Protein AF-A0A519RT29-F1 (afdb_monomer)

Radius of gyration: 10.85 Å; Cα contacts (8 Å, |Δi|>4): 87; chains: 1; bounding box: 30×19×27 Å

Secondary structure (DSSP, 8-state):
-EEEEEGGGHHHHHHHHHHTT-EEEEEE-SSEEEEEEE--GGGHHHHHHHHHTSTTEEEE-----

Foldseek 3Di:
DKKKAAPVCVVVVVVLCVVQVWAWPDWDDDRITMTDTDDDPVCVVVSVVSVVPRPGMDDDDDDDD

Structure (mmCIF, N/CA/C/O backbone):
data_AF-A0A519RT29-F1
#
_entry.id   AF-A0A519RT29-F1
#
loop_
_atom_site.group_PDB
_atom_site.id
_atom_site.type_symbol
_atom_site.label_atom_id
_atom_site.label_alt_id
_atom_site.label_comp_id
_atom_site.label_asym_id
_atom_site.label_entity_id
_atom_site.label_seq_id
_atom_site.pdbx_PDB_ins_code
_atom_site.Cartn_x
_atom_site.Cartn_y
_atom_site.Cartn_z
_atom_site.occupancy
_atom_site.B_iso_or_equiv
_atom_site.auth_seq_id
_atom_site.auth_comp_id
_atom_site.auth_asym_id
_atom_site.auth_atom_id
_atom_site.pdbx_PDB_model_num
ATOM 1 N N . TYR A 1 1 ? -2.609 -1.809 7.159 1.00 95.75 1 TYR A N 1
ATOM 2 C CA . TYR A 1 1 ? -2.240 -2.602 5.966 1.00 95.75 1 TYR A CA 1
ATOM 3 C C . TYR A 1 1 ? -0.750 -2.462 5.712 1.00 95.75 1 TYR A C 1
ATOM 5 O O . TYR A 1 1 ? -0.135 -1.539 6.229 1.00 95.75 1 TYR A O 1
ATOM 13 N N . GLU A 1 2 ? -0.172 -3.385 4.954 1.00 96.62 2 GLU A N 1
ATOM 14 C CA . GLU A 1 2 ? 1.209 -3.336 4.479 1.00 96.62 2 GLU A CA 1
ATOM 15 C C . GLU A 1 2 ? 1.212 -3.439 2.955 1.00 96.62 2 GLU A C 1
ATOM 17 O O . GLU A 1 2 ? 0.501 -4.274 2.399 1.00 96.62 2 GLU A O 1
ATOM 22 N N . VAL A 1 3 ? 1.993 -2.597 2.286 1.00 97.12 3 VAL A N 1
ATOM 23 C CA . VAL A 1 3 ? 2.246 -2.685 0.849 1.00 97.12 3 VAL A CA 1
ATOM 24 C C . VAL A 1 3 ? 3.717 -3.000 0.617 1.00 97.12 3 VAL A C 1
ATOM 26 O O . VAL A 1 3 ? 4.586 -2.324 1.160 1.00 97.12 3 VAL A O 1
ATOM 29 N N . ASN A 1 4 ? 3.977 -4.033 -0.179 1.00 97.00 4 ASN A N 1
ATOM 30 C CA . ASN A 1 4 ? 5.304 -4.429 -0.639 1.00 97.00 4 ASN A CA 1
ATOM 31 C C . ASN A 1 4 ? 5.400 -4.146 -2.142 1.00 97.00 4 ASN A C 1
ATOM 33 O O . ASN A 1 4 ? 4.452 -4.448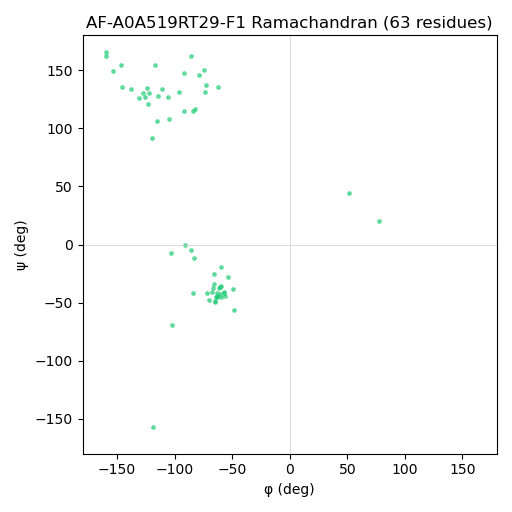 -2.869 1.00 97.00 4 ASN A O 1
ATOM 37 N N . PHE A 1 5 ? 6.489 -3.535 -2.597 1.00 95.62 5 PHE A N 1
ATOM 38 C CA . PHE A 1 5 ? 6.643 -3.053 -3.974 1.00 95.62 5 PHE A CA 1
ATOM 39 C C . PHE A 1 5 ? 8.122 -2.855 -4.334 1.00 95.62 5 PHE A C 1
ATOM 41 O O . PHE A 1 5 ? 8.960 -2.727 -3.441 1.00 95.62 5 PHE A O 1
ATOM 48 N N . ASP A 1 6 ? 8.445 -2.781 -5.624 1.00 94.44 6 ASP A N 1
ATOM 49 C CA . ASP A 1 6 ? 9.801 -2.455 -6.076 1.00 94.44 6 ASP A CA 1
ATOM 50 C C . ASP A 1 6 ? 10.005 -0.938 -6.155 1.00 94.44 6 ASP A C 1
ATOM 52 O O . ASP A 1 6 ? 9.063 -0.150 -6.256 1.00 94.44 6 ASP A O 1
ATOM 56 N N . TYR A 1 7 ? 11.262 -0.497 -6.188 1.00 90.88 7 TYR A N 1
ATOM 57 C CA . TYR A 1 7 ? 11.604 0.929 -6.258 1.00 90.88 7 TYR A CA 1
ATOM 58 C C . TYR A 1 7 ? 10.916 1.680 -7.420 1.00 90.88 7 TYR A C 1
ATOM 60 O O . TYR A 1 7 ? 10.631 2.873 -7.308 1.00 90.88 7 TYR A O 1
ATOM 68 N N . LEU A 1 8 ? 10.597 0.986 -8.522 1.00 91.94 8 LEU A N 1
ATOM 69 C CA . LEU A 1 8 ? 9.900 1.549 -9.685 1.00 91.94 8 LEU A CA 1
ATOM 70 C C . LEU A 1 8 ? 8.511 2.107 -9.340 1.00 91.94 8 LEU A C 1
ATOM 72 O O . LEU A 1 8 ? 8.119 3.134 -9.889 1.00 91.94 8 LEU A O 1
ATOM 76 N N . GLN A 1 9 ? 7.791 1.476 -8.409 1.00 94.44 9 GLN A N 1
ATOM 77 C CA . GLN A 1 9 ? 6.454 1.899 -7.982 1.00 94.44 9 GLN A CA 1
ATOM 78 C C . GLN A 1 9 ? 6.497 2.964 -6.877 1.00 94.44 9 GLN A C 1
ATOM 80 O O . GLN A 1 9 ? 5.454 3.492 -6.491 1.00 94.44 9 GLN A O 1
ATOM 85 N N . MET A 1 10 ? 7.678 3.324 -6.358 1.00 93.75 10 MET A N 1
ATOM 86 C CA . MET A 1 10 ? 7.792 4.193 -5.183 1.00 93.75 10 MET A CA 1
ATOM 87 C C . MET A 1 10 ? 7.102 5.546 -5.362 1.00 93.75 10 MET A C 1
ATOM 89 O O . MET A 1 10 ? 6.433 6.016 -4.443 1.00 93.75 10 MET A O 1
ATOM 93 N N . ASN A 1 11 ? 7.222 6.168 -6.536 1.00 94.50 11 ASN A N 1
ATOM 94 C CA . ASN A 1 11 ? 6.578 7.457 -6.790 1.00 94.50 11 ASN A CA 1
ATOM 95 C C . ASN A 1 11 ? 5.050 7.359 -6.722 1.00 94.50 11 ASN A C 1
ATOM 97 O O . ASN A 1 11 ? 4.415 8.199 -6.081 1.00 94.50 11 ASN A O 1
ATOM 101 N N . ASP A 1 12 ? 4.470 6.325 -7.330 1.00 95.88 12 ASP A N 1
ATOM 102 C CA . ASP A 1 12 ? 3.022 6.117 -7.346 1.00 95.88 12 ASP A CA 1
ATOM 103 C C . ASP A 1 12 ? 2.495 5.784 -5.948 1.00 95.88 12 ASP A C 1
ATOM 105 O O . ASP A 1 12 ? 1.490 6.349 -5.510 1.00 95.88 12 ASP A O 1
ATOM 109 N N . ILE A 1 13 ? 3.225 4.953 -5.199 1.00 96.00 13 ILE A N 1
ATOM 110 C CA . ILE A 1 13 ? 2.877 4.581 -3.825 1.00 96.00 13 ILE A CA 1
ATOM 111 C C . ILE A 1 13 ? 2.937 5.787 -2.891 1.00 96.00 13 ILE A C 1
ATOM 113 O O . ILE A 1 13 ? 1.978 6.063 -2.169 1.00 96.00 13 ILE A O 1
ATOM 117 N N . MET A 1 14 ? 4.027 6.553 -2.929 1.00 95.31 14 MET A N 1
ATOM 118 C CA . MET A 1 14 ? 4.182 7.733 -2.076 1.00 95.31 14 MET A CA 1
ATOM 119 C C . MET A 1 14 ? 3.180 8.831 -2.423 1.00 95.31 14 MET A C 1
ATOM 121 O O . MET A 1 14 ? 2.723 9.548 -1.530 1.00 95.31 14 MET A O 1
ATOM 125 N N . LYS A 1 15 ? 2.821 8.972 -3.703 1.00 96.94 15 LYS A N 1
ATOM 126 C CA . LYS A 1 15 ? 1.759 9.883 -4.126 1.00 96.94 15 LYS A CA 1
ATOM 127 C C . LYS A 1 15 ? 0.411 9.439 -3.567 1.00 96.94 15 LYS A C 1
ATOM 129 O O . LYS A 1 15 ? -0.270 10.254 -2.957 1.00 96.94 15 LYS A O 1
ATOM 134 N N . LEU A 1 16 ? 0.062 8.159 -3.698 1.00 96.38 16 LEU A N 1
ATOM 135 C CA . LEU A 1 16 ? -1.201 7.628 -3.189 1.00 96.38 16 LEU A CA 1
ATOM 136 C C . LEU A 1 16 ? -1.325 7.787 -1.666 1.00 96.38 16 LEU A C 1
ATOM 138 O O . LEU A 1 16 ? -2.370 8.217 -1.183 1.00 96.38 16 LEU A O 1
ATOM 142 N N . ILE A 1 17 ? -0.250 7.511 -0.920 1.00 96.38 17 ILE A N 1
ATOM 143 C CA . ILE A 1 17 ? -0.193 7.720 0.535 1.00 96.38 17 ILE A CA 1
ATOM 144 C C . ILE A 1 17 ? -0.515 9.175 0.896 1.00 96.38 17 ILE A C 1
ATOM 146 O O . ILE A 1 17 ? -1.296 9.419 1.814 1.00 96.38 17 ILE A O 1
ATOM 150 N N . LYS A 1 18 ? 0.048 10.144 0.164 1.00 95.88 18 LYS A N 1
ATOM 151 C CA . LYS A 1 18 ? -0.204 11.575 0.395 1.00 95.88 18 LYS A CA 1
ATOM 152 C C . LYS A 1 18 ? -1.620 11.985 -0.002 1.00 95.88 18 LYS A C 1
ATOM 154 O O . LYS A 1 18 ? -2.293 12.645 0.785 1.00 95.88 18 LYS A O 1
ATOM 159 N N . ASP A 1 19 ? -2.072 11.577 -1.186 1.00 95.94 19 ASP A N 1
ATOM 160 C CA . ASP A 1 19 ? -3.385 11.936 -1.734 1.00 95.94 19 ASP A CA 1
ATOM 161 C C . ASP A 1 19 ? -4.527 11.429 -0.838 1.00 95.94 19 ASP A C 1
ATOM 163 O O . ASP A 1 19 ? -5.525 12.120 -0.645 1.00 95.94 19 ASP A O 1
ATOM 167 N N . GLU A 1 20 ? -4.367 10.241 -0.252 1.00 95.31 20 GLU A N 1
ATOM 168 C CA . GLU A 1 20 ? -5.341 9.646 0.671 1.00 95.31 20 GLU A CA 1
ATOM 169 C C . GLU A 1 20 ? -5.079 9.999 2.141 1.00 95.31 20 GLU A C 1
ATOM 171 O O . GLU A 1 20 ? -5.849 9.602 3.015 1.00 95.31 20 GLU A O 1
ATOM 176 N N . SER A 1 21 ? -4.026 10.777 2.425 1.00 95.31 21 SER A N 1
ATOM 177 C CA . SER A 1 21 ? -3.618 11.149 3.785 1.00 95.31 21 SER A CA 1
ATOM 178 C C . SER A 1 21 ? -3.481 9.930 4.710 1.00 95.31 21 SER A C 1
ATOM 180 O O . SER A 1 21 ? -3.962 9.943 5.845 1.00 95.31 21 SER A O 1
ATOM 182 N N . LEU A 1 22 ? -2.857 8.861 4.203 1.00 96.06 22 LEU A N 1
ATOM 183 C CA . LEU A 1 22 ? -2.632 7.627 4.953 1.00 96.06 22 LEU A CA 1
ATOM 184 C C . LEU A 1 22 ? -1.544 7.847 5.999 1.00 96.06 22 LEU A C 1
ATOM 186 O O . LEU A 1 22 ? -0.506 8.452 5.727 1.00 96.06 22 LEU A O 1
ATOM 190 N N . GLU A 1 23 ? -1.773 7.319 7.194 1.00 95.38 23 GLU A N 1
ATOM 191 C CA . GLU A 1 23 ? -0.808 7.407 8.280 1.00 95.38 23 GLU A CA 1
ATOM 192 C C . GLU A 1 23 ? 0.212 6.280 8.145 1.00 95.38 23 GLU A C 1
ATOM 194 O O . GLU A 1 23 ? -0.138 5.105 8.229 1.00 95.38 23 GLU A O 1
ATOM 199 N N . VAL A 1 24 ? 1.475 6.626 7.899 1.00 96.00 24 VAL A N 1
ATOM 200 C CA . VAL A 1 24 ? 2.560 5.649 7.770 1.00 96.00 24 VAL A CA 1
ATOM 201 C C . VAL A 1 24 ? 3.064 5.267 9.160 1.00 96.00 24 VAL A C 1
ATOM 203 O O . VAL A 1 24 ? 3.620 6.097 9.871 1.00 96.00 24 VAL A O 1
ATOM 206 N N . ILE A 1 25 ? 2.902 3.994 9.520 1.00 96.19 25 ILE A N 1
ATOM 207 C CA . ILE A 1 25 ? 3.372 3.419 10.789 1.00 96.19 25 ILE A CA 1
ATOM 208 C C . ILE A 1 25 ? 4.845 3.018 10.678 1.00 96.19 25 ILE A C 1
ATOM 210 O O . ILE A 1 25 ? 5.624 3.183 11.614 1.00 96.19 25 ILE A O 1
ATOM 214 N N . ASN A 1 26 ? 5.225 2.422 9.546 1.00 95.12 26 ASN A N 1
ATOM 215 C CA . ASN A 1 26 ? 6.583 1.948 9.312 1.00 95.12 26 ASN A CA 1
ATOM 216 C C . ASN A 1 26 ? 6.891 1.938 7.814 1.00 95.12 26 ASN A C 1
ATOM 218 O O . ASN A 1 26 ? 6.001 1.709 7.000 1.00 95.12 26 ASN A O 1
ATOM 222 N N . GLN A 1 27 ? 8.150 2.147 7.453 1.00 94.88 27 GLN A N 1
ATOM 223 C CA . GLN A 1 27 ? 8.620 2.120 6.075 1.00 94.88 27 GLN A CA 1
ATOM 224 C C . GLN A 1 27 ? 10.044 1.561 6.021 1.00 94.88 27 GLN A C 1
ATOM 226 O O . GLN A 1 27 ? 10.893 1.946 6.824 1.00 94.88 27 GLN A O 1
ATOM 231 N N . ASN A 1 28 ? 10.302 0.667 5.070 1.00 94.62 28 ASN A N 1
ATOM 232 C CA . ASN A 1 28 ? 11.633 0.195 4.718 1.00 94.62 28 ASN A CA 1
ATOM 233 C C . ASN A 1 28 ? 11.853 0.355 3.209 1.00 94.62 28 ASN A C 1
ATOM 235 O O . ASN A 1 28 ? 11.018 -0.069 2.410 1.00 94.62 28 ASN A O 1
ATOM 239 N N . PHE A 1 29 ? 12.983 0.948 2.833 1.00 89.06 29 PHE A N 1
ATOM 240 C CA . PHE A 1 29 ? 13.365 1.187 1.448 1.00 89.06 29 PHE A CA 1
ATOM 241 C C . PHE A 1 29 ? 14.673 0.457 1.152 1.00 89.06 29 PHE A C 1
ATOM 243 O O . PHE A 1 29 ? 15.759 0.997 1.349 1.00 89.06 29 PHE A O 1
ATOM 250 N N . ASP A 1 30 ? 14.531 -0.771 0.668 1.00 86.06 30 ASP A N 1
ATOM 251 C CA . ASP A 1 30 ? 15.605 -1.599 0.120 1.00 86.06 30 ASP A CA 1
ATOM 252 C C . ASP A 1 30 ? 15.283 -1.912 -1.355 1.00 86.06 30 ASP A C 1
ATOM 254 O O . ASP A 1 30 ? 14.512 -1.205 -2.005 1.00 86.06 30 ASP A O 1
ATOM 258 N N . ILE A 1 31 ? 15.847 -2.992 -1.903 1.00 82.75 31 ILE A N 1
ATOM 259 C CA . ILE A 1 31 ? 15.475 -3.518 -3.227 1.00 82.75 31 ILE A CA 1
ATOM 260 C C . ILE A 1 31 ? 13.972 -3.840 -3.277 1.00 82.75 31 ILE A C 1
ATOM 262 O O . ILE A 1 31 ? 13.307 -3.486 -4.245 1.00 82.75 31 ILE A O 1
ATOM 266 N N . ASN A 1 32 ? 13.448 -4.442 -2.204 1.00 88.25 32 ASN A N 1
ATOM 267 C CA . ASN A 1 32 ? 12.018 -4.639 -1.989 1.00 88.25 32 ASN A CA 1
ATOM 268 C C . ASN A 1 32 ? 11.558 -3.637 -0.932 1.00 88.25 32 ASN A C 1
ATOM 270 O O . ASN A 1 32 ? 11.905 -3.759 0.245 1.00 88.25 32 ASN A O 1
ATOM 274 N N . CYS A 1 33 ? 10.810 -2.629 -1.357 1.00 94.88 33 CYS A N 1
ATOM 275 C CA . CYS A 1 33 ? 10.267 -1.622 -0.466 1.00 94.88 33 CYS A CA 1
ATOM 276 C C . CYS A 1 33 ? 9.035 -2.169 0.260 1.00 94.88 33 CYS A C 1
ATOM 278 O O . CYS A 1 33 ? 8.243 -2.933 -0.295 1.00 94.88 33 CYS A O 1
ATOM 280 N N . MET A 1 34 ? 8.856 -1.740 1.505 1.00 96.25 34 MET A N 1
ATOM 281 C CA . MET A 1 34 ? 7.705 -2.090 2.325 1.00 96.25 34 MET A CA 1
ATOM 282 C C . MET A 1 34 ? 7.220 -0.862 3.083 1.00 96.25 34 MET A C 1
ATOM 284 O O . MET A 1 34 ? 8.018 -0.147 3.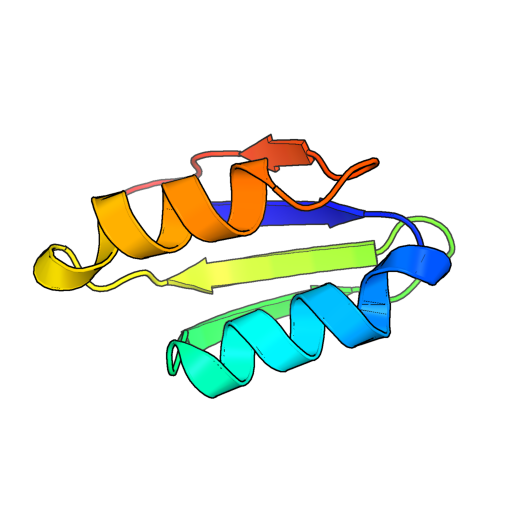685 1.00 96.25 34 MET A O 1
ATOM 288 N N . ILE A 1 35 ? 5.910 -0.625 3.085 1.00 97.06 35 ILE A N 1
ATOM 289 C CA . ILE A 1 35 ? 5.282 0.418 3.899 1.00 97.06 35 ILE A CA 1
ATOM 290 C C . ILE A 1 35 ? 4.092 -0.171 4.651 1.00 97.06 35 ILE A C 1
ATOM 292 O O . ILE A 1 35 ? 3.169 -0.719 4.050 1.00 97.06 35 ILE A O 1
ATOM 296 N N . LYS A 1 36 ? 4.078 0.004 5.972 1.00 97.00 36 LYS A N 1
ATOM 297 C CA . LYS A 1 36 ? 2.918 -0.214 6.838 1.00 97.00 36 LYS A CA 1
ATOM 298 C C . LYS A 1 36 ? 2.208 1.100 7.083 1.00 97.00 36 LYS A C 1
ATOM 300 O O . LYS A 1 36 ? 2.835 2.083 7.469 1.00 97.00 36 LYS A O 1
ATOM 305 N N . PHE A 1 37 ? 0.897 1.093 6.912 1.00 96.31 37 PHE A N 1
ATOM 306 C CA . PHE A 1 37 ? 0.068 2.276 7.068 1.00 96.31 37 PHE A CA 1
ATOM 307 C C . PHE A 1 37 ? -1.314 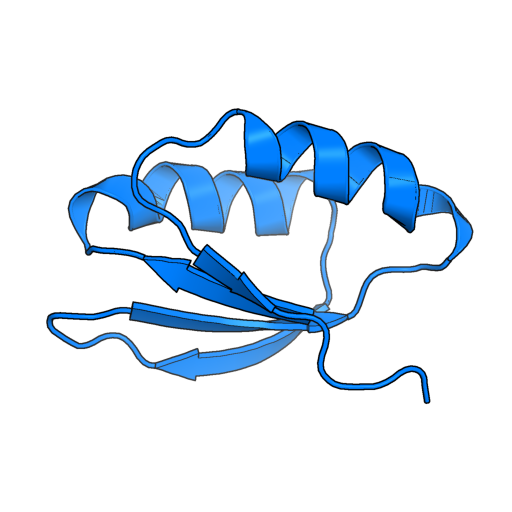1.942 7.623 1.00 96.31 37 PHE A C 1
ATOM 309 O O . PHE A 1 37 ? -1.833 0.830 7.448 1.00 96.31 37 PHE A O 1
ATOM 316 N N . GLU A 1 38 ? -1.925 2.925 8.270 1.00 95.25 38 GLU A N 1
ATOM 317 C CA . GLU A 1 38 ? -3.312 2.877 8.707 1.00 95.25 38 GLU A CA 1
ATOM 318 C C . GLU A 1 38 ? -4.240 3.463 7.652 1.00 95.25 38 GLU A C 1
ATOM 320 O O . GLU A 1 38 ? -3.900 4.388 6.912 1.00 95.25 38 GLU A O 1
ATOM 325 N N . ILE A 1 39 ? -5.445 2.900 7.590 1.00 94.38 39 ILE A N 1
ATOM 326 C CA . ILE A 1 39 ? -6.508 3.386 6.722 1.00 94.38 39 ILE A CA 1
ATOM 327 C C . ILE A 1 39 ? -7.727 3.639 7.593 1.00 94.38 39 ILE A C 1
ATOM 329 O O . ILE A 1 39 ? -8.199 2.746 8.300 1.0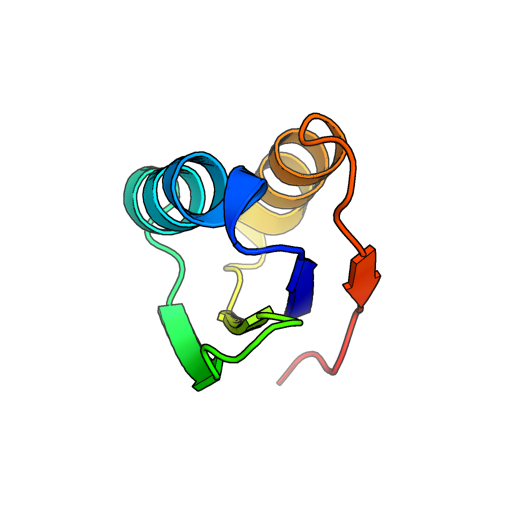0 94.38 39 ILE A O 1
ATOM 333 N N . ARG A 1 40 ? -8.287 4.846 7.506 1.00 92.94 40 ARG A N 1
ATOM 334 C CA . ARG A 1 40 ? -9.551 5.163 8.173 1.00 92.94 40 ARG A CA 1
ATOM 335 C C . ARG A 1 40 ? -10.656 4.277 7.601 1.00 92.94 40 ARG A C 1
ATOM 337 O O . ARG A 1 40 ? -10.797 4.179 6.384 1.00 92.94 40 ARG A O 1
ATOM 344 N N . LYS A 1 41 ? -11.505 3.699 8.460 1.00 91.88 41 LYS A N 1
ATOM 345 C CA . LYS A 1 41 ? -12.602 2.795 8.041 1.00 91.88 41 LYS A CA 1
ATOM 346 C C . LYS A 1 41 ? -13.467 3.371 6.910 1.00 91.88 41 LYS A C 1
ATOM 348 O O . LYS A 1 41 ? -13.828 2.642 5.995 1.00 91.88 41 LYS A O 1
ATOM 353 N N . ALA A 1 42 ? -13.742 4.677 6.941 1.00 94.75 42 ALA A N 1
ATOM 354 C CA . ALA A 1 42 ? -14.535 5.364 5.918 1.00 94.75 42 ALA A CA 1
ATOM 355 C C . ALA A 1 42 ? -13.874 5.401 4.524 1.00 94.75 42 ALA A C 1
ATOM 357 O O . ALA A 1 42 ? -14.575 5.498 3.523 1.00 94.75 42 ALA A O 1
ATOM 358 N N . GLN A 1 43 ? -12.544 5.319 4.452 1.00 94.50 43 GLN A N 1
ATOM 359 C CA . GLN A 1 43 ? -11.762 5.404 3.213 1.00 94.50 43 GLN A CA 1
ATOM 360 C C . GLN A 1 43 ? -11.270 4.036 2.729 1.00 94.50 43 GLN A C 1
ATOM 362 O O . GLN A 1 43 ? -10.748 3.935 1.622 1.00 94.50 43 GLN A O 1
ATOM 367 N N . LEU A 1 44 ? -11.464 2.976 3.525 1.00 93.88 44 LEU A N 1
ATOM 368 C CA . LEU A 1 44 ? -10.910 1.646 3.277 1.00 93.88 44 LEU A CA 1
ATOM 369 C C . LEU A 1 44 ? -11.131 1.165 1.839 1.00 93.88 44 LEU A C 1
ATOM 371 O O . LEU A 1 44 ? -10.171 0.881 1.130 1.00 93.88 44 LEU A O 1
ATOM 375 N N . ASN A 1 45 ? -12.386 1.129 1.391 1.00 95.19 45 ASN A N 1
ATOM 376 C CA . ASN A 1 45 ? -12.724 0.616 0.063 1.00 95.19 45 ASN A CA 1
ATOM 377 C C . ASN A 1 45 ? -12.090 1.451 -1.059 1.00 95.19 45 ASN A C 1
ATOM 379 O O . ASN A 1 45 ? -11.563 0.894 -2.017 1.00 95.19 45 ASN A O 1
ATOM 383 N N . GLN A 1 46 ? -12.104 2.782 -0.934 1.00 96.06 46 GLN A N 1
ATOM 384 C CA . GLN A 1 46 ? -11.508 3.677 -1.927 1.00 96.06 46 GLN A CA 1
ATOM 385 C C . GLN A 1 46 ? -9.998 3.459 -2.040 1.00 96.06 46 GLN A C 1
ATOM 387 O O . GLN A 1 46 ? -9.470 3.367 -3.147 1.00 96.06 46 GLN A O 1
ATOM 392 N N . VAL A 1 47 ? -9.312 3.362 -0.902 1.00 96.12 47 VAL A N 1
ATOM 393 C CA . VAL A 1 47 ? -7.861 3.176 -0.847 1.00 96.12 47 VAL A CA 1
ATOM 394 C C . VAL A 1 47 ? -7.471 1.831 -1.455 1.00 96.12 47 VAL A C 1
ATOM 396 O O . VAL A 1 47 ? -6.583 1.791 -2.303 1.00 96.12 47 VAL A O 1
ATOM 399 N N . LEU A 1 48 ? -8.178 0.749 -1.109 1.00 95.25 48 LEU A N 1
ATOM 400 C CA . LEU A 1 48 ? -7.919 -0.579 -1.674 1.00 95.25 48 LEU A CA 1
ATOM 401 C C . LEU A 1 48 ? -8.078 -0.597 -3.201 1.00 95.25 48 LEU A C 1
ATOM 403 O O . LEU A 1 48 ? -7.187 -1.081 -3.889 1.00 95.25 48 LEU A O 1
ATOM 407 N N . ILE A 1 49 ? -9.143 0.011 -3.738 1.00 96.31 49 ILE A N 1
ATOM 408 C CA . ILE A 1 49 ? -9.358 0.121 -5.194 1.00 96.31 49 ILE A CA 1
ATOM 409 C C . ILE A 1 49 ? -8.228 0.903 -5.877 1.00 96.31 49 ILE A C 1
ATOM 411 O O . ILE A 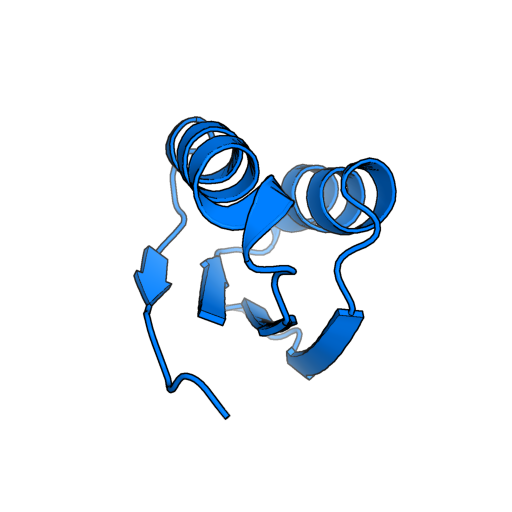1 49 ? -7.874 0.611 -7.017 1.00 96.31 49 ILE A O 1
ATOM 415 N N . LYS A 1 50 ? -7.682 1.937 -5.229 1.00 96.06 50 LYS A N 1
ATOM 416 C CA . LYS A 1 50 ? -6.588 2.730 -5.806 1.00 96.06 50 LYS A CA 1
A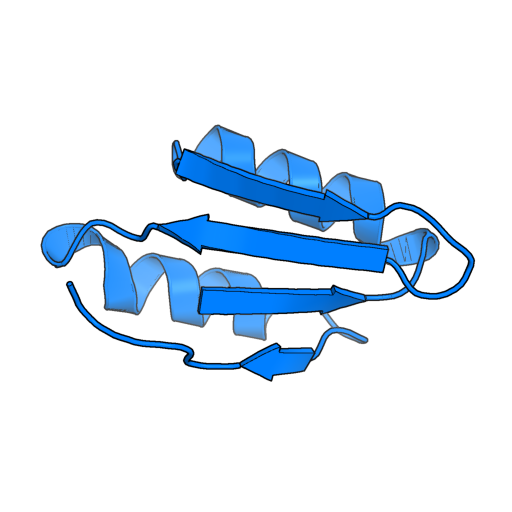TOM 417 C C . LYS A 1 50 ? -5.276 1.960 -5.835 1.00 96.06 50 LYS A C 1
ATOM 419 O O . LYS A 1 50 ? -4.579 2.031 -6.840 1.00 96.06 50 LYS A O 1
ATOM 424 N N . PHE A 1 51 ? -4.966 1.222 -4.775 1.00 95.88 51 PHE A N 1
ATOM 425 C CA . PHE A 1 51 ? -3.784 0.370 -4.754 1.00 95.88 51 PHE A CA 1
ATOM 426 C C . PHE A 1 51 ? -3.883 -0.790 -5.753 1.00 95.88 51 PHE A C 1
ATOM 428 O O . PHE A 1 51 ? -2.896 -1.083 -6.411 1.00 95.88 51 PHE A O 1
ATOM 435 N N . ASP A 1 52 ? -5.065 -1.385 -5.940 1.00 94.62 52 ASP A N 1
ATOM 436 C CA . ASP A 1 52 ? -5.290 -2.478 -6.906 1.00 94.62 52 ASP A CA 1
ATOM 437 C C . ASP A 1 52 ? -4.980 -2.081 -8.366 1.00 94.62 52 ASP A C 1
ATOM 439 O O . ASP A 1 52 ? -4.729 -2.926 -9.218 1.00 94.62 52 ASP A O 1
ATOM 443 N N . LYS A 1 53 ? -4.949 -0.774 -8.666 1.00 95.25 53 LYS A N 1
ATOM 444 C CA . LYS A 1 53 ? -4.572 -0.238 -9.986 1.00 95.25 53 LYS A CA 1
ATOM 445 C C . LYS A 1 53 ? -3.066 -0.106 -10.201 1.00 95.25 53 LYS A C 1
ATOM 447 O O . LYS A 1 53 ? -2.654 0.203 -11.317 1.00 95.25 53 LYS A O 1
ATOM 452 N N . ILE A 1 54 ? -2.260 -0.248 -9.153 1.00 95.00 54 ILE A N 1
ATOM 453 C CA . ILE A 1 54 ? -0.805 -0.156 -9.249 1.00 95.00 54 ILE A CA 1
ATOM 454 C C . ILE A 1 54 ? -0.280 -1.572 -9.476 1.00 95.00 54 ILE A C 1
ATOM 456 O O . ILE A 1 54 ? -0.415 -2.442 -8.622 1.00 95.00 54 ILE A O 1
ATOM 460 N N . GLU A 1 55 ? 0.314 -1.817 -10.638 1.00 93.81 55 GLU A N 1
ATOM 461 C CA . GLU A 1 55 ? 0.902 -3.119 -10.947 1.00 93.81 55 GLU A CA 1
ATOM 462 C C . GLU A 1 55 ? 2.227 -3.328 -10.201 1.00 93.81 55 GLU A C 1
ATOM 464 O O . GLU A 1 55 ? 2.971 -2.382 -9.934 1.00 93.81 55 GLU A O 1
ATOM 469 N N . GLY A 1 56 ? 2.549 -4.587 -9.893 1.00 92.81 56 GLY A N 1
ATOM 470 C CA . GLY A 1 56 ? 3.819 -4.937 -9.248 1.00 92.81 56 GLY A CA 1
ATOM 471 C C . GLY A 1 56 ? 3.863 -4.651 -7.747 1.00 92.81 56 GLY A C 1
ATOM 472 O O . GLY A 1 56 ? 4.948 -4.557 -7.178 1.00 92.81 56 GLY A O 1
ATOM 473 N N . ILE A 1 57 ? 2.705 -4.525 -7.092 1.00 95.81 57 ILE A N 1
ATOM 474 C CA . ILE A 1 57 ? 2.626 -4.398 -5.634 1.00 95.81 57 ILE A CA 1
ATOM 475 C C . ILE A 1 57 ? 1.882 -5.574 -5.010 1.00 95.81 57 ILE A C 1
ATOM 477 O O . ILE A 1 57 ? 1.022 -6.198 -5.625 1.00 95.81 57 ILE A O 1
ATOM 481 N N . THR A 1 58 ? 2.186 -5.852 -3.747 1.00 95.94 58 THR A N 1
ATOM 482 C CA . THR A 1 58 ? 1.475 -6.833 -2.928 1.00 95.94 58 THR A CA 1
ATOM 483 C C . THR A 1 58 ? 0.946 -6.159 -1.678 1.00 95.94 58 THR A C 1
ATOM 485 O O . THR A 1 58 ? 1.717 -5.638 -0.870 1.00 95.94 58 THR A O 1
ATOM 488 N N . LEU A 1 59 ? -0.372 -6.200 -1.499 1.00 96.00 59 LEU A N 1
ATOM 489 C CA . LEU A 1 59 ? -1.047 -5.582 -0.367 1.00 96.00 59 LEU A CA 1
ATOM 490 C C . LEU A 1 59 ? -1.514 -6.640 0.631 1.00 96.00 59 LEU A C 1
ATOM 492 O O . LEU A 1 59 ? -2.197 -7.598 0.276 1.00 96.00 59 LEU A O 1
ATOM 496 N N . LYS A 1 60 ? -1.136 -6.465 1.895 1.00 95.12 60 LYS A N 1
ATOM 497 C CA . LYS A 1 60 ? -1.398 -7.406 2.980 1.00 95.12 60 LYS A CA 1
ATOM 498 C C . LYS A 1 60 ? -2.174 -6.729 4.103 1.00 95.12 60 LYS A C 1
ATOM 500 O O . LYS A 1 60 ? -1.805 -5.661 4.599 1.00 95.12 60 LYS A O 1
ATOM 505 N N . TYR A 1 61 ? -3.255 -7.367 4.535 1.00 94.31 61 TYR A N 1
ATOM 506 C CA . TYR A 1 61 ? -3.929 -6.999 5.775 1.00 94.31 61 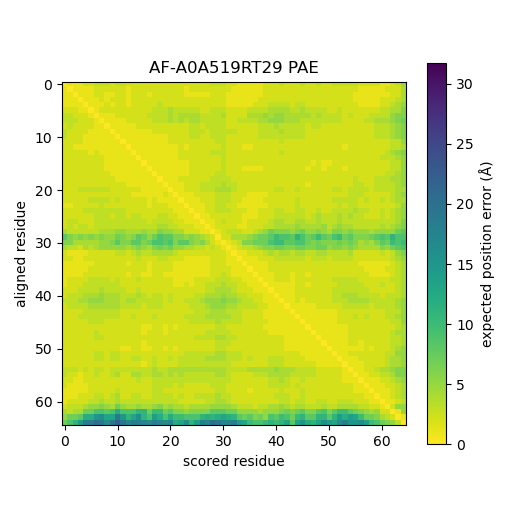TYR A CA 1
ATOM 507 C C . TYR A 1 61 ? -3.087 -7.469 6.969 1.00 94.31 61 TYR A C 1
ATOM 509 O O . TYR A 1 61 ? -2.628 -8.611 6.988 1.00 94.31 61 TYR A O 1
ATOM 517 N N . ILE A 1 62 ? -2.859 -6.580 7.936 1.00 91.38 62 ILE A N 1
ATOM 518 C CA . ILE A 1 62 ? -2.071 -6.879 9.140 1.00 91.38 62 ILE A CA 1
ATOM 519 C C . ILE A 1 62 ? -3.036 -7.101 10.301 1.00 91.38 62 ILE A C 1
ATOM 521 O O . ILE A 1 62 ? -3.234 -8.232 10.729 1.00 91.38 62 ILE A O 1
ATOM 525 N N . GLU A 1 63 ? -3.695 -6.035 10.742 1.00 86.12 63 GLU A N 1
ATOM 526 C CA . GLU A 1 63 ? -4.673 -6.061 11.823 1.00 86.12 63 GLU A CA 1
ATOM 527 C C . GLU A 1 63 ? -5.584 -4.826 11.750 1.00 86.12 63 GLU A C 1
ATOM 529 O O . GLU A 1 63 ? -5.302 -3.878 11.010 1.00 86.12 63 GLU A O 1
ATOM 534 N N . THR A 1 64 ? -6.691 -4.866 12.492 1.00 77.12 64 THR A N 1
ATOM 535 C CA . THR A 1 64 ? -7.556 -3.712 12.760 1.00 77.12 64 THR A CA 1
ATOM 536 C C . THR A 1 64 ? -7.465 -3.477 14.256 1.00 77.12 64 THR A C 1
ATOM 538 O O . THR A 1 64 ? -8.007 -4.282 15.017 1.00 77.12 64 THR A O 1
ATOM 541 N N . THR A 1 65 ? -6.760 -2.424 14.652 1.00 60.72 65 THR A N 1
ATOM 542 C CA . THR A 1 65 ? -6.716 -1.956 16.042 1.00 60.72 65 THR A CA 1
ATOM 543 C C . THR A 1 65 ? -7.918 -1.063 16.342 1.00 60.72 65 THR A C 1
ATOM 545 O O . THR A 1 65 ? -8.447 -0.420 15.399 1.00 60.72 65 THR A O 1
#

Sequence (65 aa):
YEVNFDYLQMNDIMKLIKDESLEVINQNFDINCMIKFEIRKAQLNQVLIKFDKIEGITLKYIETT

Nearest PDB structures (foldseek):
  1vi7-assembly1_A  TM=8.127E-01  e=9.897E-03  Escherichia coli
  4rwx-assembly1_C  TM=7.142E-01  e=2.818E-02  Listeria monocytogenes EGD-e
  4rwx-assembly1_B  TM=6.871E-01  e=3.429E-02  Listeria 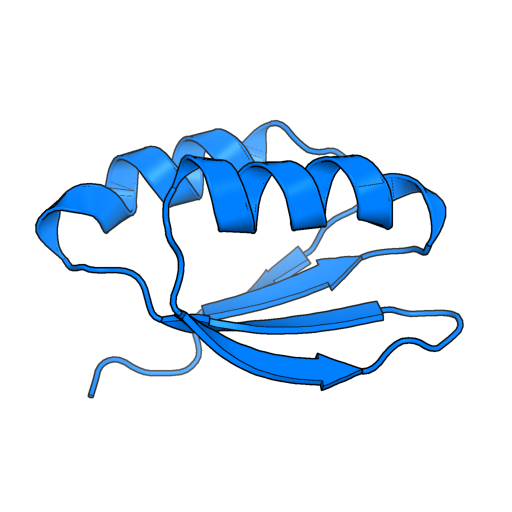monocytogenes EGD-e
  3dny-assembly1_T  TM=7.062E-01  e=1.446E-01  unclassified
  2p8w-assembly1_T  TM=6.072E-01  e=8.567E-02  Saccharomyces cerevisiae

Mean predicted aligned error: 2.77 Å

pLDDT: mean 93.69, std 5.38, range [60.72, 97.12]

Solvent-accessible surface area (backbone atoms only — not comparable to full-atom values): 3872 Å² total; per-residue (Å²): 59,33,42,36,32,41,66,87,48,44,66,62,52,56,48,5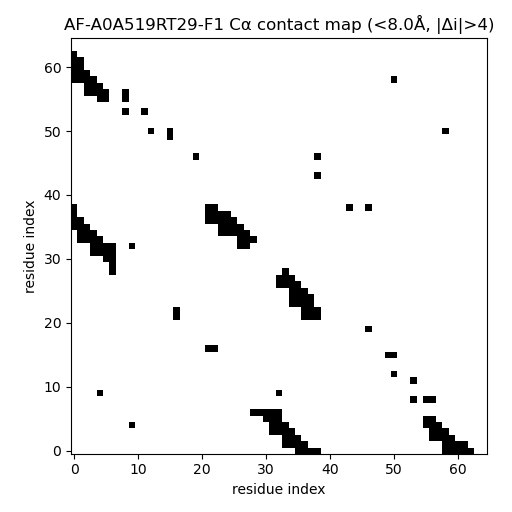0,37,58,77,69,65,46,50,75,78,44,76,48,86,55,78,66,24,36,39,32,32,52,72,58,81,93,46,41,70,62,53,54,59,58,53,72,70,48,81,77,56,49,79,42,85,76,74,86,132